Protein AF-A0A2G9RAR4-F1 (afdb_monomer)

pLDDT: mean 74.94, std 13.26, range [47.88, 94.94]

Solvent-accessible surface area (backbone atoms only — not comparable to full-atom values): 7500 Å² total; per-residue (Å²): 108,68,70,62,50,54,54,44,25,72,74,69,74,52,78,75,64,72,66,58,57,50,39,65,72,47,51,48,59,49,52,54,49,50,52,51,51,49,58,62,69,67,63,64,68,69,53,68,78,92,45,73,54,57,70,68,59,59,52,51,53,49,50,59,59,46,54,64,63,46,49,58,60,48,50,53,49,52,52,60,70,57,38,60,76,53,75,68,57,51,51,49,60,73,71,49,75,81,80,77,85,76,80,58,93,84,63,84,79,60,74,65,54,58,55,50,54,52,53,56,70,29,89

Foldseek 3Di:
DVVVQVVVCVVPVDGPDCVVVCCVPPVVVVVVVVVVVVVVVPPDQPPPDPDRNDVVVVVVVVCVVCVVVVVVVVVLVVQLVQFDDDPVVSVCLVPDDQDDQPPPVDDDSPPNCVVVVVSVVRD

Structure (mmCIF, N/CA/C/O backbone):
data_AF-A0A2G9RAR4-F1
#
_entry.id   AF-A0A2G9RAR4-F1
#
loop_
_atom_site.group_PDB
_atom_site.id
_atom_site.type_symbol
_atom_site.label_atom_id
_atom_site.label_alt_id
_atom_site.label_comp_id
_atom_site.label_asym_id
_atom_site.label_entity_id
_atom_site.label_seq_id
_atom_site.pdbx_PDB_ins_code
_atom_site.Cartn_x
_atom_site.Cartn_y
_atom_site.Cartn_z
_atom_site.occupancy
_atom_site.B_iso_or_equiv
_atom_site.auth_seq_id
_atom_site.auth_comp_id
_atom_site.auth_asym_id
_atom_site.auth_atom_id
_atom_site.pdbx_PDB_model_num
ATOM 1 N N . VAL A 1 1 ? -1.238 4.371 13.849 1.00 75.19 1 VAL A N 1
ATOM 2 C CA . VAL A 1 1 ? -0.109 3.787 14.615 1.00 75.19 1 VAL A CA 1
ATOM 3 C C . VAL A 1 1 ? -0.419 3.627 16.102 1.00 75.19 1 VAL A C 1
ATOM 5 O O . VAL A 1 1 ? -0.142 2.559 16.612 1.00 75.19 1 VAL A O 1
ATOM 8 N N . ASN A 1 2 ? -1.031 4.609 16.787 1.00 80.75 2 ASN A N 1
ATOM 9 C CA . ASN A 1 2 ? -1.338 4.491 18.229 1.00 80.75 2 ASN A CA 1
ATOM 10 C C . ASN A 1 2 ? -2.216 3.268 18.567 1.00 80.75 2 ASN A C 1
ATOM 12 O O . ASN A 1 2 ? -1.766 2.426 19.321 1.00 80.75 2 ASN A O 1
ATOM 16 N N . ARG A 1 3 ? -3.361 3.069 17.890 1.00 79.56 3 ARG A N 1
ATOM 17 C CA . ARG A 1 3 ? -4.193 1.860 18.094 1.00 79.56 3 ARG A CA 1
ATOM 18 C C . ARG A 1 3 ? -3.441 0.543 17.878 1.00 79.56 3 ARG A C 1
ATOM 20 O O . ARG A 1 3 ? -3.653 -0.412 18.600 1.00 79.56 3 ARG A O 1
ATOM 27 N N . PHE A 1 4 ? -2.560 0.491 16.879 1.00 80.00 4 PHE A N 1
ATOM 28 C CA . PHE A 1 4 ? -1.750 -0.703 16.615 1.00 80.00 4 PHE A CA 1
ATOM 29 C C . PHE A 1 4 ? -0.726 -0.953 17.731 1.00 80.00 4 PHE A C 1
ATOM 31 O O . PHE A 1 4 ? -0.475 -2.091 18.095 1.00 80.00 4 PHE A O 1
ATOM 38 N N . TYR A 1 5 ? -0.164 0.119 18.287 1.00 78.38 5 TYR A N 1
ATOM 39 C CA . TYR A 1 5 ? 0.758 0.065 19.415 1.00 78.38 5 TYR A CA 1
ATOM 40 C C . TYR A 1 5 ? 0.066 -0.416 20.697 1.00 78.38 5 TYR A C 1
ATOM 42 O O . TYR A 1 5 ? 0.619 -1.264 21.389 1.00 78.38 5 TYR A O 1
ATOM 50 N N . ASP A 1 6 ? -1.151 0.068 20.957 1.00 80.06 6 ASP A N 1
ATOM 51 C CA . ASP A 1 6 ? -1.964 -0.362 22.100 1.00 80.06 6 ASP A CA 1
ATOM 52 C C . ASP A 1 6 ? -2.395 -1.837 21.951 1.00 80.06 6 ASP A C 1
ATOM 54 O O . ASP A 1 6 ? -2.246 -2.611 22.891 1.00 80.06 6 ASP A O 1
ATOM 58 N N . ASN A 1 7 ? -2.794 -2.271 20.746 1.00 81.25 7 ASN A N 1
ATOM 59 C CA . ASN A 1 7 ? -3.094 -3.685 20.472 1.00 81.25 7 ASN A CA 1
ATOM 60 C C . ASN A 1 7 ? -1.877 -4.604 20.708 1.00 81.25 7 ASN A C 1
ATOM 62 O O . ASN A 1 7 ? -2.032 -5.729 21.170 1.00 81.25 7 ASN A O 1
ATOM 66 N N . ILE A 1 8 ? -0.657 -4.161 20.375 1.00 82.94 8 ILE A N 1
ATOM 67 C CA . ILE A 1 8 ? 0.557 -4.966 20.604 1.00 82.94 8 ILE A CA 1
ATOM 68 C C . ILE A 1 8 ? 0.878 -5.076 22.094 1.00 82.94 8 ILE A C 1
ATOM 70 O O . ILE A 1 8 ? 1.282 -6.142 22.554 1.00 82.94 8 ILE A O 1
ATOM 74 N N . GLU A 1 9 ? 0.711 -3.993 22.848 1.00 84.12 9 GLU A N 1
ATOM 75 C CA . GLU A 1 9 ? 0.881 -4.009 24.301 1.00 84.12 9 GLU A CA 1
ATOM 76 C C . GLU A 1 9 ? -0.117 -4.953 24.975 1.00 84.12 9 GLU A C 1
ATOM 78 O O . GLU A 1 9 ? 0.275 -5.679 25.882 1.00 84.12 9 GLU A O 1
ATOM 83 N N . GLU A 1 10 ? -1.361 -5.009 24.495 1.00 80.31 10 GLU A N 1
ATOM 84 C CA . GLU A 1 10 ? -2.364 -5.968 24.971 1.00 80.31 10 GLU A CA 1
ATOM 85 C C . GLU A 1 10 ? -1.981 -7.422 24.648 1.00 80.31 10 GLU A C 1
ATOM 87 O O . GLU A 1 10 ? -2.119 -8.301 25.494 1.00 80.31 10 GLU A O 1
ATOM 92 N N . MET A 1 11 ? -1.434 -7.683 23.454 1.00 83.19 11 MET A N 1
ATOM 93 C CA . MET A 1 11 ? -1.016 -9.033 23.047 1.00 83.19 11 MET A CA 1
ATOM 94 C C . MET A 1 11 ? 0.240 -9.536 23.773 1.00 83.19 11 MET A C 1
ATOM 96 O O . MET A 1 11 ? 0.371 -10.733 24.018 1.00 83.19 11 MET A O 1
ATOM 100 N N . VAL A 1 12 ? 1.198 -8.651 24.051 1.00 81.62 12 VAL A N 1
ATOM 101 C CA . VAL A 1 12 ? 2.560 -9.021 24.480 1.00 81.62 12 VAL A CA 1
ATOM 102 C C . VAL A 1 12 ? 2.839 -8.635 25.943 1.00 81.62 12 VAL A C 1
ATOM 104 O O . VAL A 1 12 ? 3.769 -9.155 26.558 1.00 81.62 12 VAL A O 1
ATOM 107 N N . GLY A 1 13 ? 2.032 -7.752 26.534 1.00 75.44 13 GLY A N 1
ATOM 108 C CA . GLY A 1 13 ? 2.129 -7.324 27.934 1.00 75.44 13 GLY A CA 1
ATOM 109 C C . GLY A 1 13 ? 3.176 -6.238 28.213 1.00 75.44 13 GLY A C 1
ATOM 110 O O . GLY A 1 13 ? 3.297 -5.789 29.351 1.00 75.44 13 GLY A O 1
ATOM 111 N N . TYR A 1 14 ? 3.934 -5.789 27.206 1.00 76.50 14 TYR A N 1
ATOM 112 C CA . TYR A 1 14 ? 4.877 -4.672 27.328 1.00 76.50 14 TYR A CA 1
ATOM 113 C C . TYR A 1 14 ? 4.847 -3.752 26.102 1.00 76.50 14 TYR A C 1
ATOM 115 O O . TYR A 1 14 ? 4.594 -4.184 24.976 1.00 76.50 14 TYR A O 1
ATOM 123 N N . ARG A 1 15 ? 5.148 -2.462 26.311 1.00 74.56 15 ARG A N 1
ATOM 124 C CA . ARG A 1 15 ? 5.205 -1.458 25.238 1.00 74.56 15 ARG A CA 1
ATOM 125 C C . ARG A 1 15 ? 6.487 -1.623 24.404 1.00 74.56 15 ARG A C 1
ATOM 127 O O . ARG A 1 15 ? 7.578 -1.471 24.959 1.00 74.56 15 ARG A O 1
ATOM 134 N N . PRO A 1 16 ? 6.404 -1.907 23.089 1.00 75.00 16 PRO A N 1
ATOM 135 C CA . PRO A 1 16 ? 7.589 -2.014 22.239 1.00 75.00 16 PRO A CA 1
ATOM 136 C C . PRO A 1 16 ? 8.313 -0.662 22.118 1.00 75.00 16 PRO A C 1
ATOM 138 O O . PRO A 1 16 ? 7.689 0.392 22.150 1.00 75.00 16 PRO A O 1
ATOM 141 N N . CYS A 1 17 ? 9.640 -0.660 21.956 1.00 78.12 17 CYS A N 1
ATOM 142 C CA . CYS A 1 17 ? 10.427 0.579 21.895 1.00 78.12 17 CYS A CA 1
ATOM 143 C C . CYS A 1 17 ? 9.934 1.559 20.808 1.00 78.12 17 CYS A C 1
ATOM 145 O O . CYS A 1 17 ? 9.582 1.150 19.699 1.00 78.12 17 CYS A O 1
ATOM 147 N N . LEU A 1 18 ? 10.019 2.870 21.078 1.00 78.38 18 LEU A N 1
ATOM 148 C CA . LEU A 1 18 ? 9.550 3.949 20.189 1.00 78.38 18 LEU A CA 1
ATOM 149 C C . LEU A 1 18 ? 10.167 3.912 18.772 1.00 78.38 18 LEU A C 1
ATOM 151 O O . LEU A 1 18 ? 9.566 4.403 17.817 1.00 78.38 18 LEU A O 1
ATOM 155 N N . TRP A 1 19 ? 11.342 3.294 18.621 1.00 79.56 19 TRP A N 1
ATOM 156 C CA . TRP A 1 19 ? 12.004 3.079 17.331 1.00 79.56 19 TRP A CA 1
ATOM 157 C C . TRP A 1 19 ? 11.140 2.276 16.343 1.00 79.56 19 TRP A C 1
ATOM 159 O O . TRP A 1 19 ? 11.066 2.620 15.163 1.00 79.56 19 TRP A O 1
ATOM 169 N N . TRP A 1 20 ? 10.390 1.281 16.827 1.00 82.12 20 TRP A N 1
ATOM 170 C CA . TRP A 1 20 ? 9.470 0.492 15.998 1.00 82.12 20 TRP A CA 1
ATOM 171 C C . TRP A 1 20 ? 8.330 1.338 15.427 1.00 82.12 20 TRP A C 1
ATOM 173 O O . TRP A 1 20 ? 7.951 1.182 14.267 1.00 82.12 20 TRP A O 1
ATOM 183 N N . LYS A 1 21 ? 7.845 2.314 16.203 1.00 80.56 21 LYS A N 1
ATOM 184 C CA . LYS A 1 21 ? 6.816 3.263 15.762 1.00 80.56 21 LYS A CA 1
ATOM 185 C C . LYS A 1 21 ? 7.291 4.094 14.568 1.00 80.56 21 LYS A C 1
ATOM 187 O O . LYS A 1 21 ? 6.537 4.291 13.615 1.00 80.56 21 LYS A O 1
ATOM 192 N N . LEU A 1 22 ? 8.540 4.563 14.614 1.00 85.88 22 LEU A N 1
ATOM 193 C CA . LEU A 1 22 ? 9.149 5.333 13.529 1.00 85.88 22 LEU A CA 1
ATOM 194 C C . LEU A 1 22 ? 9.407 4.454 12.296 1.00 85.88 22 LEU A C 1
ATOM 196 O O . LEU A 1 22 ? 9.151 4.881 11.169 1.00 85.88 22 LEU A O 1
ATOM 200 N N . CYS A 1 23 ? 9.836 3.207 12.508 1.00 86.25 23 CYS A N 1
ATOM 201 C CA . CYS A 1 23 ? 10.032 2.225 11.443 1.00 86.25 23 CYS A CA 1
ATOM 202 C C . CYS A 1 23 ? 8.747 1.978 10.633 1.00 86.25 23 CYS A C 1
ATOM 204 O O . CYS A 1 23 ? 8.759 2.059 9.401 1.00 86.25 23 CYS A O 1
ATOM 206 N N . TRP A 1 24 ? 7.615 1.760 11.309 1.00 85.88 24 TRP A N 1
ATOM 207 C CA . TRP A 1 24 ? 6.333 1.507 10.642 1.00 85.88 24 TRP A CA 1
ATOM 208 C C . TRP A 1 24 ? 5.723 2.747 9.998 1.00 85.88 24 TRP A C 1
ATOM 210 O O . TRP A 1 24 ? 5.087 2.643 8.954 1.00 85.88 24 TRP A O 1
ATOM 220 N N . SER A 1 25 ? 5.905 3.924 10.599 1.00 87.31 25 SER A N 1
ATOM 221 C CA . SER A 1 25 ? 5.276 5.145 10.089 1.00 87.31 25 SER A CA 1
ATOM 222 C C . SER A 1 25 ? 6.059 5.824 8.967 1.00 87.31 25 SER A C 1
ATOM 224 O O . SER A 1 25 ? 5.451 6.564 8.198 1.00 87.31 25 SER A O 1
ATOM 226 N N . PHE A 1 26 ? 7.381 5.640 8.900 1.00 88.06 26 PHE A N 1
ATOM 227 C CA . PHE A 1 26 ? 8.246 6.433 8.020 1.00 88.06 26 PHE A CA 1
ATOM 228 C C . PHE A 1 26 ? 9.182 5.573 7.170 1.00 88.06 26 PHE A C 1
ATOM 230 O O . PHE A 1 26 ? 9.139 5.652 5.947 1.00 88.06 26 PHE A O 1
ATOM 237 N N . PHE A 1 27 ? 9.984 4.698 7.782 1.00 90.62 27 PHE A N 1
ATOM 238 C CA . PHE A 1 27 ? 10.970 3.915 7.026 1.00 90.62 27 PHE A CA 1
ATOM 239 C C . PHE A 1 27 ? 10.322 2.913 6.073 1.00 90.62 27 PHE A C 1
ATOM 241 O O . PHE A 1 27 ? 10.693 2.853 4.906 1.00 90.62 27 PHE A O 1
ATOM 248 N N . THR A 1 28 ? 9.325 2.168 6.550 1.00 92.06 28 THR A N 1
ATOM 249 C CA . THR A 1 28 ? 8.612 1.174 5.737 1.00 92.06 28 THR A CA 1
ATOM 250 C C . THR A 1 28 ? 7.999 1.793 4.475 1.00 92.06 28 THR A C 1
ATOM 252 O O . THR A 1 28 ? 8.341 1.335 3.385 1.00 92.06 28 THR A O 1
ATOM 255 N N . PRO A 1 29 ? 7.158 2.848 4.552 1.00 92.75 29 PRO A N 1
ATOM 256 C CA . PRO A 1 29 ? 6.578 3.429 3.344 1.00 92.75 29 PRO A CA 1
ATOM 257 C C . PRO A 1 29 ? 7.633 4.041 2.414 1.00 92.75 29 PRO A C 1
ATOM 259 O O . PRO A 1 29 ? 7.489 3.933 1.201 1.00 92.75 29 PRO A O 1
ATOM 262 N N . ILE A 1 30 ? 8.712 4.624 2.949 1.00 94.94 30 ILE A N 1
ATOM 263 C CA . ILE A 1 30 ? 9.781 5.217 2.130 1.00 94.94 30 ILE A CA 1
ATOM 264 C C . ILE A 1 30 ? 10.572 4.153 1.380 1.00 94.94 30 ILE A C 1
ATOM 266 O O . ILE A 1 30 ? 10.795 4.301 0.182 1.00 94.94 30 ILE A O 1
ATOM 270 N N . ILE A 1 31 ? 10.989 3.082 2.056 1.00 94.12 31 ILE A N 1
ATOM 271 C CA . ILE A 1 31 ? 11.760 2.004 1.429 1.00 94.12 31 ILE A CA 1
ATOM 272 C C . ILE A 1 31 ? 10.905 1.311 0.368 1.00 94.12 31 ILE A C 1
ATOM 274 O O . ILE A 1 31 ? 11.369 1.109 -0.751 1.00 94.12 31 ILE A O 1
ATOM 278 N N . VAL A 1 32 ? 9.642 1.006 0.685 1.00 92.75 32 VAL A N 1
ATOM 279 C CA . VAL A 1 32 ? 8.714 0.377 -0.265 1.00 92.75 32 VAL A CA 1
ATOM 280 C C . VAL A 1 32 ? 8.482 1.278 -1.481 1.00 92.75 32 VAL A C 1
ATOM 282 O O . VAL A 1 32 ? 8.591 0.805 -2.610 1.00 92.75 32 VAL A O 1
ATOM 285 N N . ALA A 1 33 ? 8.235 2.577 -1.281 1.00 91.69 33 ALA A N 1
ATOM 286 C CA . ALA A 1 33 ? 8.078 3.526 -2.383 1.00 91.69 33 ALA A CA 1
ATOM 287 C C . ALA A 1 33 ? 9.365 3.670 -3.209 1.00 91.69 33 ALA A C 1
ATOM 289 O O . ALA A 1 33 ? 9.309 3.687 -4.435 1.00 91.69 33 ALA A O 1
ATOM 290 N N . GLY A 1 34 ? 10.526 3.725 -2.554 1.00 93.19 34 GLY A N 1
ATOM 291 C CA . GLY A 1 34 ? 11.828 3.830 -3.206 1.00 93.19 34 GLY A CA 1
ATOM 292 C C . GLY A 1 34 ? 12.139 2.622 -4.086 1.00 93.19 34 GLY A C 1
ATOM 293 O O . GLY A 1 34 ? 12.480 2.795 -5.252 1.00 93.19 34 GLY A O 1
ATOM 294 N N . VAL A 1 35 ? 11.957 1.403 -3.568 1.00 91.38 35 VAL A N 1
ATOM 295 C CA . VAL A 1 35 ? 12.151 0.163 -4.338 1.00 91.38 35 VAL A CA 1
ATOM 296 C C . VAL A 1 35 ? 11.150 0.072 -5.488 1.00 91.38 35 VAL A C 1
ATOM 298 O O . VAL A 1 35 ? 11.533 -0.295 -6.595 1.00 91.38 35 VAL A O 1
ATOM 301 N N . PHE A 1 36 ? 9.890 0.452 -5.263 1.00 88.88 36 PHE A N 1
ATOM 302 C CA . PHE A 1 36 ? 8.872 0.459 -6.312 1.00 88.88 36 PHE A CA 1
ATOM 303 C C . PHE A 1 36 ? 9.216 1.435 -7.447 1.00 88.88 36 PHE A C 1
ATOM 305 O O . PHE A 1 36 ? 9.200 1.050 -8.614 1.00 88.88 36 PHE A O 1
ATOM 312 N N . ILE A 1 37 ? 9.590 2.677 -7.121 1.00 88.88 37 ILE A N 1
ATOM 313 C CA . ILE A 1 37 ? 9.996 3.685 -8.113 1.00 88.88 37 ILE A CA 1
ATOM 314 C C . ILE A 1 37 ? 11.265 3.237 -8.835 1.00 88.88 37 ILE A C 1
ATOM 316 O O . ILE A 1 37 ? 11.336 3.318 -10.056 1.00 88.88 37 ILE A O 1
ATOM 320 N N . PHE A 1 38 ? 12.253 2.722 -8.106 1.00 87.00 38 PHE A N 1
ATOM 321 C CA . PHE A 1 38 ? 13.480 2.204 -8.697 1.00 87.00 38 PHE A CA 1
ATOM 322 C C . PHE A 1 38 ? 13.204 1.052 -9.664 1.00 87.00 38 PHE A C 1
ATOM 324 O O . PHE A 1 38 ? 13.729 1.056 -10.772 1.00 87.00 38 PHE A O 1
ATOM 331 N N . SER A 1 39 ? 12.330 0.115 -9.292 1.00 83.44 39 SER A N 1
ATOM 332 C CA . SER A 1 39 ? 11.876 -0.967 -10.169 1.00 83.44 39 SER A CA 1
ATOM 333 C C . SER A 1 39 ? 11.122 -0.449 -11.395 1.00 83.44 39 SER A C 1
ATOM 335 O O . SER A 1 39 ? 11.228 -1.043 -12.464 1.00 83.44 39 SER A O 1
ATOM 337 N N . ALA A 1 40 ? 10.358 0.637 -11.262 1.00 80.62 40 ALA A N 1
ATOM 338 C CA . ALA A 1 40 ? 9.647 1.251 -12.379 1.00 80.62 40 ALA A CA 1
ATOM 339 C C . ALA A 1 40 ? 10.596 2.000 -13.333 1.00 80.62 40 ALA A C 1
ATOM 341 O O . ALA A 1 40 ? 10.399 1.956 -14.544 1.00 80.62 40 ALA A O 1
ATOM 342 N N . VAL A 1 41 ? 11.632 2.663 -12.804 1.00 78.56 41 VAL A N 1
ATOM 343 C CA . VAL A 1 41 ? 12.622 3.435 -13.578 1.00 78.56 41 VAL A CA 1
ATOM 344 C C . VAL A 1 41 ? 13.671 2.532 -14.228 1.00 78.56 41 VAL A C 1
ATOM 346 O O . VAL A 1 41 ? 14.010 2.740 -15.388 1.00 78.56 41 VAL A O 1
ATOM 349 N N . GLN A 1 42 ? 14.143 1.492 -13.534 1.00 68.75 42 GLN A N 1
ATOM 350 C CA . GLN A 1 42 ? 15.033 0.462 -14.090 1.00 68.75 42 GLN A CA 1
ATOM 351 C C . GLN A 1 42 ? 14.308 -0.533 -15.008 1.00 68.75 42 GLN A C 1
ATOM 353 O O . GLN A 1 42 ? 14.785 -1.642 -15.238 1.00 68.75 42 GLN A O 1
ATOM 358 N N . MET A 1 43 ? 13.171 -0.136 -15.578 1.00 62.75 43 MET A N 1
ATOM 359 C CA . MET A 1 43 ? 12.580 -0.808 -16.726 1.00 62.75 43 MET A CA 1
ATOM 360 C C . MET A 1 43 ? 13.449 -0.621 -17.973 1.00 62.75 43 MET A C 1
ATOM 362 O O . MET A 1 43 ? 13.085 0.055 -18.934 1.00 62.75 43 MET A O 1
ATOM 366 N N . THR A 1 44 ? 14.617 -1.239 -17.985 1.00 57.03 44 THR A N 1
ATOM 367 C CA . THR A 1 44 ? 15.300 -1.531 -19.232 1.00 57.03 44 THR A CA 1
ATOM 368 C C . THR A 1 44 ? 14.570 -2.687 -19.914 1.00 57.03 44 THR A C 1
ATOM 370 O O . THR A 1 44 ? 14.189 -3.658 -19.249 1.00 57.03 44 THR A O 1
ATOM 373 N N . PRO A 1 45 ? 14.335 -2.623 -21.236 1.00 54.28 45 PRO A N 1
ATOM 374 C CA . PRO A 1 45 ? 14.016 -3.835 -21.970 1.00 54.28 45 PRO A CA 1
ATOM 375 C C . PRO A 1 45 ? 15.182 -4.796 -21.733 1.00 54.28 45 PRO A C 1
ATOM 377 O O . PRO A 1 45 ? 16.337 -4.399 -21.887 1.00 54.28 45 PRO A O 1
ATOM 380 N N . LEU A 1 46 ? 14.899 -6.028 -21.302 1.00 51.50 46 LEU A N 1
ATOM 381 C CA . LEU A 1 46 ? 15.918 -7.071 -21.197 1.00 51.50 46 LEU A CA 1
ATOM 382 C C . LEU A 1 46 ? 16.517 -7.283 -22.596 1.00 51.50 46 LEU A C 1
ATOM 384 O O . LEU A 1 46 ? 15.985 -8.040 -23.404 1.00 51.50 46 LEU A O 1
ATOM 388 N N . THR A 1 47 ? 17.601 -6.586 -22.913 1.00 52.97 47 THR A N 1
ATOM 389 C CA . THR A 1 47 ? 18.365 -6.809 -24.134 1.00 52.97 47 THR A CA 1
ATOM 390 C C . THR A 1 47 ? 19.336 -7.943 -23.848 1.00 52.97 47 THR A C 1
ATOM 392 O O . THR A 1 47 ? 20.379 -7.751 -23.223 1.00 52.97 47 THR A O 1
ATOM 395 N N . MET A 1 48 ? 18.961 -9.156 -24.247 1.00 49.47 48 MET A N 1
ATOM 396 C CA . MET A 1 48 ? 19.885 -10.287 -24.312 1.00 49.47 48 MET A CA 1
ATOM 397 C C . MET A 1 48 ? 20.725 -10.119 -25.585 1.00 49.47 48 MET A C 1
ATOM 399 O O . MET A 1 48 ? 20.320 -10.560 -26.660 1.00 49.47 48 MET A O 1
ATOM 403 N N . GLY A 1 49 ? 21.864 -9.429 -25.481 1.00 65.25 49 GLY A N 1
ATOM 404 C CA . GLY A 1 49 ? 22.736 -9.150 -26.630 1.00 65.25 49 GLY A CA 1
ATOM 405 C C . GLY A 1 49 ? 22.051 -8.261 -27.675 1.00 65.25 49 GLY A C 1
ATOM 406 O O . GLY A 1 49 ? 21.565 -7.187 -27.334 1.00 65.25 49 GLY A O 1
ATOM 407 N N . ASP A 1 50 ? 21.977 -8.725 -28.926 1.00 59.72 50 ASP A N 1
ATOM 408 C CA . ASP A 1 50 ? 21.387 -7.994 -30.063 1.00 59.72 50 ASP A CA 1
ATOM 409 C C . ASP A 1 50 ? 19.849 -8.099 -30.161 1.00 59.72 50 ASP A C 1
ATOM 411 O O . ASP A 1 50 ? 19.239 -7.542 -31.075 1.00 59.72 50 ASP A O 1
ATOM 415 N N . TYR A 1 51 ? 19.189 -8.817 -29.243 1.00 57.22 51 TYR A N 1
ATOM 416 C CA . TYR A 1 51 ? 17.738 -9.006 -29.283 1.00 57.22 51 TYR A CA 1
ATOM 417 C C . TYR A 1 51 ? 17.015 -8.021 -28.361 1.00 57.22 51 TYR A C 1
ATOM 419 O O . TYR A 1 51 ? 17.063 -8.126 -27.132 1.00 57.22 51 TYR A O 1
ATOM 427 N N . VAL A 1 52 ? 16.304 -7.069 -28.967 1.00 65.38 52 VAL A N 1
ATOM 428 C CA . VAL A 1 52 ? 15.422 -6.141 -28.253 1.00 65.38 52 VAL A CA 1
ATOM 429 C C . VAL A 1 52 ? 14.134 -6.874 -27.889 1.00 65.38 52 VAL A C 1
ATOM 431 O O . VAL A 1 52 ? 13.368 -7.277 -28.767 1.00 65.38 52 VAL A O 1
ATOM 434 N N . PHE A 1 53 ? 13.882 -7.046 -26.589 1.00 61.75 53 PHE A N 1
ATOM 435 C CA . PHE A 1 53 ? 12.622 -7.615 -26.117 1.00 61.75 53 PHE A CA 1
ATOM 436 C C . PHE A 1 53 ? 11.445 -6.769 -26.628 1.00 61.75 53 PHE A C 1
ATOM 438 O O . PHE A 1 53 ? 11.468 -5.541 -26.505 1.00 61.75 53 PHE A O 1
ATOM 445 N N . PRO A 1 54 ? 10.411 -7.387 -27.220 1.00 70.62 54 PRO A N 1
ATOM 446 C CA . PRO A 1 54 ? 9.346 -6.629 -27.845 1.00 70.62 54 PRO A CA 1
ATOM 447 C C . PRO A 1 54 ? 8.485 -5.927 -26.787 1.00 70.62 54 PRO A C 1
ATOM 449 O O . PRO A 1 54 ? 8.125 -6.510 -25.762 1.00 70.62 54 PRO A O 1
ATOM 452 N N . ALA A 1 55 ? 8.102 -4.679 -27.065 1.00 71.12 55 ALA A N 1
ATOM 453 C CA . ALA A 1 55 ? 7.378 -3.817 -26.127 1.00 71.12 55 ALA A CA 1
ATOM 454 C C . ALA A 1 55 ? 6.043 -4.412 -25.624 1.00 71.12 55 ALA A C 1
ATOM 456 O O . ALA A 1 55 ? 5.60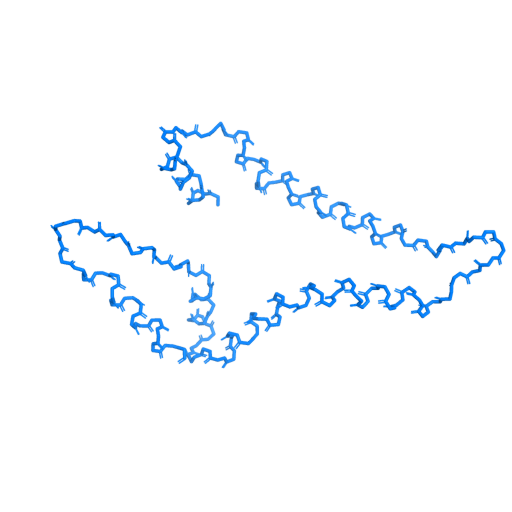3 -4.097 -24.518 1.00 71.12 55 ALA A O 1
ATOM 457 N N . TRP A 1 56 ? 5.417 -5.314 -26.393 1.00 75.56 56 TRP A N 1
ATOM 458 C CA . TRP A 1 56 ? 4.203 -6.017 -25.964 1.00 75.56 56 TRP A CA 1
ATOM 459 C C . TRP A 1 56 ? 4.451 -6.934 -24.758 1.00 75.56 56 TRP A C 1
ATOM 461 O O . TRP A 1 56 ? 3.592 -7.030 -23.886 1.00 75.56 56 TRP A O 1
ATOM 471 N N . GLY A 1 57 ? 5.631 -7.560 -24.659 1.00 76.69 57 GLY A N 1
ATOM 472 C CA . GLY A 1 57 ? 5.987 -8.430 -23.536 1.00 76.69 57 GLY A CA 1
ATOM 473 C C . GLY A 1 57 ? 6.141 -7.644 -22.235 1.00 76.69 57 GLY A C 1
ATOM 474 O O . GLY A 1 57 ? 5.640 -8.062 -21.191 1.00 76.69 57 GLY A O 1
ATOM 475 N N . GLN A 1 58 ? 6.740 -6.452 -22.321 1.00 74.38 58 GLN A N 1
ATOM 476 C CA . GLN A 1 58 ? 6.811 -5.503 -21.207 1.00 74.38 58 GLN A CA 1
ATOM 477 C C . GLN A 1 58 ? 5.395 -5.121 -20.743 1.00 74.38 58 GLN A C 1
ATOM 479 O O . GLN A 1 58 ? 5.088 -5.208 -19.556 1.00 74.38 58 GLN A O 1
ATOM 484 N N . GLY A 1 59 ? 4.506 -4.774 -21.681 1.00 80.12 59 GLY A N 1
ATOM 485 C CA . GLY A 1 59 ? 3.115 -4.421 -21.381 1.00 80.12 59 GLY A CA 1
ATOM 486 C C . GLY A 1 59 ? 2.336 -5.540 -20.681 1.00 80.12 59 GLY A C 1
ATOM 487 O O . GLY A 1 59 ? 1.642 -5.282 -19.698 1.00 80.12 59 GLY A O 1
ATOM 488 N N . VAL A 1 60 ? 2.497 -6.791 -21.123 1.00 83.44 60 VAL A N 1
ATOM 489 C CA . VAL A 1 60 ? 1.861 -7.959 -20.486 1.00 83.44 60 VAL A CA 1
ATOM 490 C C . VAL A 1 60 ? 2.394 -8.188 -19.068 1.00 83.44 60 VAL A C 1
ATOM 492 O O . VAL A 1 60 ? 1.607 -8.467 -18.164 1.00 83.44 60 VAL A O 1
ATOM 495 N N . GLY A 1 61 ? 3.700 -8.018 -18.839 1.00 81.69 61 GLY A N 1
ATOM 496 C CA . GLY A 1 61 ? 4.298 -8.118 -17.503 1.00 81.69 61 GLY A CA 1
ATOM 497 C C . GLY A 1 61 ? 3.723 -7.093 -16.521 1.00 81.69 61 GLY A C 1
ATOM 498 O O . GLY A 1 61 ? 3.366 -7.441 -15.395 1.00 81.69 61 GLY A O 1
ATOM 499 N N . TRP A 1 62 ? 3.537 -5.848 -16.968 1.00 80.88 62 TRP A N 1
ATOM 500 C CA . TRP A 1 62 ? 2.879 -4.814 -16.163 1.00 80.88 62 TRP A CA 1
ATOM 501 C C . TRP A 1 62 ? 1.411 -5.096 -15.923 1.00 80.88 62 TRP A C 1
ATOM 503 O O . TRP A 1 62 ? 0.935 -4.898 -14.812 1.00 80.88 62 TRP A O 1
ATOM 513 N N . PHE A 1 63 ? 0.694 -5.592 -16.927 1.00 86.62 63 PHE A N 1
ATOM 514 C CA . PHE A 1 63 ? -0.705 -5.956 -16.753 1.00 86.62 63 PHE A CA 1
ATOM 515 C C . PHE A 1 63 ? -0.871 -7.082 -15.723 1.00 86.62 63 PHE A C 1
ATOM 517 O O . PHE A 1 63 ? -1.717 -6.985 -14.836 1.00 86.62 63 PHE A O 1
ATOM 524 N N . MET A 1 64 ? -0.009 -8.102 -15.769 1.00 86.62 64 MET A N 1
ATOM 525 C CA . MET A 1 64 ? 0.044 -9.167 -14.763 1.00 86.62 64 MET A CA 1
ATOM 526 C C . MET A 1 64 ? 0.352 -8.612 -13.367 1.00 86.62 64 MET A C 1
ATOM 528 O O . MET A 1 64 ? -0.370 -8.923 -12.421 1.00 86.62 64 MET A O 1
ATOM 532 N N . ALA A 1 65 ? 1.359 -7.744 -13.230 1.00 86.12 65 ALA A N 1
ATOM 533 C CA . ALA A 1 65 ? 1.710 -7.136 -11.946 1.00 86.12 65 ALA A CA 1
ATOM 534 C C . ALA A 1 65 ? 0.570 -6.264 -11.382 1.00 86.12 65 ALA A C 1
ATOM 536 O O . ALA A 1 65 ? 0.155 -6.432 -10.231 1.00 86.12 65 ALA A O 1
ATOM 537 N N . LEU A 1 66 ? 0.006 -5.383 -12.213 1.00 87.19 66 LEU A N 1
ATOM 538 C CA . LEU A 1 66 ? -1.081 -4.478 -11.842 1.00 87.19 66 LEU A CA 1
ATOM 539 C C . LEU A 1 66 ? -2.395 -5.214 -11.572 1.00 87.19 66 LEU A C 1
ATOM 541 O O . LEU A 1 66 ? -3.190 -4.721 -10.776 1.00 87.19 66 LEU A O 1
ATOM 545 N N . SER A 1 67 ? -2.625 -6.391 -12.163 1.00 92.12 67 SER A N 1
ATOM 546 C CA . SER A 1 67 ? -3.856 -7.163 -11.940 1.00 92.12 67 SER A CA 1
ATOM 547 C C . SER A 1 67 ? -4.108 -7.436 -10.454 1.00 92.12 67 SER A C 1
ATOM 549 O O . SER A 1 67 ? -5.220 -7.235 -9.970 1.00 92.12 67 SER A O 1
ATOM 551 N N . SER A 1 68 ? -3.060 -7.790 -9.701 1.00 90.06 68 SER A N 1
ATOM 552 C CA . SER A 1 68 ? -3.158 -8.011 -8.255 1.00 90.06 68 SER A CA 1
ATOM 553 C C . SER A 1 68 ? -3.357 -6.704 -7.482 1.00 90.06 68 SER A C 1
ATOM 555 O O . SER A 1 68 ? -4.156 -6.651 -6.547 1.00 90.06 68 SER A O 1
ATOM 557 N N . MET A 1 69 ? -2.698 -5.622 -7.911 1.00 88.56 69 MET A N 1
ATOM 558 C CA . MET A 1 69 ? -2.826 -4.302 -7.291 1.00 88.56 69 MET A CA 1
ATOM 559 C C . MET A 1 69 ? -4.219 -3.695 -7.480 1.00 88.56 69 MET A C 1
ATOM 561 O O . MET A 1 69 ? -4.688 -2.995 -6.588 1.00 88.56 69 MET A O 1
ATOM 565 N N . VAL A 1 70 ? -4.894 -3.977 -8.601 1.00 90.62 70 VAL A N 1
ATOM 566 C CA . VAL A 1 70 ? -6.240 -3.472 -8.924 1.00 90.62 70 VAL A CA 1
ATOM 567 C C . VAL A 1 70 ? -7.342 -4.158 -8.106 1.00 90.62 70 VAL A C 1
ATOM 569 O O . VAL A 1 70 ? -8.403 -3.567 -7.909 1.00 90.62 70 VAL A O 1
ATOM 572 N N . LEU A 1 71 ? -7.107 -5.347 -7.540 1.00 89.44 71 LEU A N 1
ATOM 573 C CA . LEU A 1 71 ? -8.098 -6.022 -6.687 1.00 89.44 71 LEU A CA 1
ATOM 574 C C . LEU A 1 71 ? -8.452 -5.206 -5.437 1.00 89.44 71 LEU A C 1
ATOM 576 O O . LE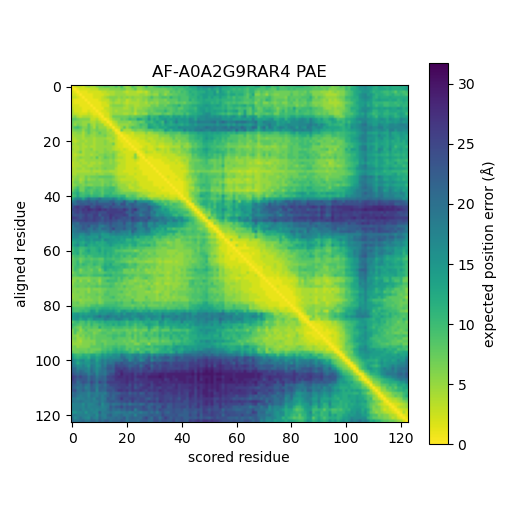U A 1 71 ? -9.614 -5.164 -5.040 1.00 89.44 71 LEU A O 1
ATOM 580 N N . ILE A 1 72 ? -7.474 -4.518 -4.844 1.00 89.12 72 ILE A N 1
ATOM 581 C CA . ILE A 1 72 ? -7.670 -3.689 -3.647 1.00 89.12 72 ILE A CA 1
ATOM 582 C C . ILE A 1 72 ? -8.623 -2.506 -3.929 1.00 89.12 72 ILE A C 1
ATOM 584 O O . ILE A 1 72 ? -9.656 -2.407 -3.260 1.00 89.12 72 ILE A O 1
ATOM 588 N N . PRO A 1 73 ? -8.360 -1.617 -4.912 1.00 86.88 73 PRO A N 1
ATOM 589 C CA . PRO A 1 73 ? -9.294 -0.555 -5.266 1.00 86.88 73 PRO A CA 1
ATOM 590 C C . PRO A 1 73 ? -10.589 -1.099 -5.882 1.00 86.88 73 PRO A C 1
ATOM 592 O O . PRO A 1 73 ? -11.645 -0.516 -5.658 1.00 86.88 73 PRO A O 1
ATOM 595 N N . GLY A 1 74 ? -10.551 -2.227 -6.597 1.00 89.44 74 GLY A N 1
ATOM 596 C CA . GLY A 1 74 ? -11.751 -2.890 -7.111 1.00 89.44 74 GLY A CA 1
ATOM 597 C C . GLY A 1 74 ? -12.709 -3.293 -5.989 1.00 89.44 74 GLY A C 1
ATOM 598 O O . GLY A 1 74 ? -13.897 -2.977 -6.046 1.00 89.44 74 GLY A O 1
ATOM 599 N N . TYR A 1 75 ? -12.188 -3.898 -4.921 1.00 87.12 75 TYR A N 1
ATOM 600 C CA . TYR A 1 75 ? -12.971 -4.238 -3.735 1.00 87.12 75 TYR A CA 1
ATOM 601 C C . TYR A 1 75 ? -13.488 -2.992 -3.001 1.00 87.12 75 TYR A C 1
ATOM 603 O O . TYR A 1 75 ? -14.642 -2.957 -2.576 1.00 87.12 75 TYR A O 1
ATOM 611 N N . MET A 1 76 ? -12.674 -1.934 -2.909 1.00 84.75 76 MET A N 1
ATOM 612 C CA . MET A 1 76 ? -13.105 -0.643 -2.357 1.00 84.75 76 MET A CA 1
ATOM 613 C C . MET A 1 76 ? -14.293 -0.058 -3.132 1.00 84.75 76 MET A C 1
ATOM 615 O O . MET A 1 76 ? -15.260 0.390 -2.521 1.00 84.75 76 MET A O 1
ATOM 619 N N . ILE A 1 77 ? -14.254 -0.088 -4.469 1.00 87.12 77 ILE A N 1
ATOM 620 C CA . ILE A 1 77 ? -15.350 0.388 -5.326 1.00 87.12 77 ILE A CA 1
ATOM 621 C C . ILE A 1 77 ? -16.585 -0.500 -5.163 1.00 87.12 77 ILE A C 1
ATOM 623 O O . ILE A 1 77 ? -17.688 0.021 -5.016 1.00 87.12 77 ILE A O 1
ATOM 627 N N . TYR A 1 78 ? -16.412 -1.824 -5.142 1.00 86.94 78 TYR A N 1
ATOM 628 C CA . TYR A 1 78 ? -17.504 -2.770 -4.916 1.00 86.94 78 TYR A CA 1
ATOM 629 C C . TYR A 1 78 ? -18.245 -2.476 -3.605 1.00 86.94 78 TYR A C 1
ATOM 631 O O . TYR A 1 78 ? -19.469 -2.322 -3.599 1.00 86.94 78 TYR A O 1
ATOM 639 N N . MET A 1 79 ? -17.503 -2.305 -2.508 1.00 81.75 79 MET A N 1
ATOM 640 C CA . MET A 1 79 ? -18.066 -1.895 -1.222 1.00 81.75 79 MET A CA 1
ATOM 641 C C . MET A 1 79 ? -18.746 -0.526 -1.333 1.00 81.75 79 MET A C 1
ATOM 643 O O . MET A 1 79 ? -19.873 -0.356 -0.883 1.00 81.75 79 MET A O 1
ATOM 647 N N . PHE A 1 80 ? -18.120 0.447 -1.994 1.00 81.81 80 PHE A N 1
ATOM 648 C CA . PHE A 1 80 ? -18.675 1.793 -2.134 1.00 81.81 80 PHE A CA 1
ATOM 649 C C . PHE A 1 80 ? -20.008 1.852 -2.897 1.00 81.81 80 PHE A C 1
ATOM 651 O O . PHE A 1 80 ? -20.862 2.681 -2.573 1.00 81.81 80 PHE A O 1
ATOM 658 N N . VAL A 1 81 ? -20.184 1.000 -3.910 1.00 82.19 81 VAL A N 1
ATOM 659 C CA . VAL A 1 81 ? -21.423 0.896 -4.698 1.00 82.19 81 VAL A CA 1
ATOM 660 C C . VAL A 1 81 ? -22.499 0.119 -3.939 1.00 82.19 81 VAL A C 1
ATOM 662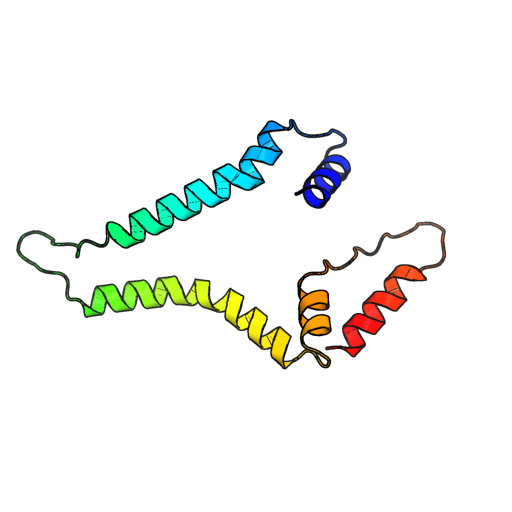 O O . VAL A 1 81 ? -23.670 0.486 -4.014 1.00 82.19 81 VAL A O 1
ATOM 665 N N . THR A 1 82 ? -22.105 -0.913 -3.189 1.00 78.31 82 THR A N 1
ATOM 666 C CA . THR A 1 82 ? -23.030 -1.754 -2.412 1.00 78.31 82 THR A CA 1
ATOM 667 C C . THR A 1 82 ? -23.570 -1.010 -1.187 1.00 78.31 82 THR A C 1
ATOM 669 O O . THR A 1 82 ? -24.762 -1.080 -0.904 1.00 78.31 82 THR A O 1
ATOM 672 N N . LEU A 1 83 ? -22.732 -0.214 -0.508 1.00 80.38 83 LEU A N 1
ATOM 673 C CA . LEU A 1 83 ? -23.145 0.526 0.684 1.00 80.38 83 LEU A CA 1
ATOM 674 C C . LEU A 1 83 ? -24.198 1.595 0.353 1.00 80.38 83 LEU A C 1
ATOM 676 O O . LEU A 1 83 ? -23.983 2.473 -0.485 1.00 80.38 83 LEU A O 1
ATOM 680 N N . LYS A 1 84 ? -25.317 1.619 1.070 1.00 69.56 84 LYS A N 1
ATOM 681 C CA . LYS A 1 84 ? -26.335 2.679 0.962 1.00 69.56 84 LYS A CA 1
ATOM 682 C C . LYS A 1 84 ? -25.947 3.880 1.836 1.00 69.56 84 LYS A C 1
ATOM 684 O O . LYS A 1 84 ? -25.374 3.712 2.904 1.00 69.56 84 LYS A O 1
ATOM 689 N N . GLY A 1 85 ? -26.237 5.107 1.393 1.00 73.88 85 GLY A N 1
ATOM 690 C CA . GLY A 1 85 ? -26.027 6.329 2.191 1.00 73.88 85 GLY A CA 1
ATOM 691 C C . GLY A 1 85 ? -25.150 7.404 1.538 1.00 73.88 85 GLY A C 1
ATOM 692 O O . GLY A 1 85 ? -24.783 7.314 0.367 1.00 73.88 85 GLY A O 1
ATOM 693 N N . SER A 1 86 ? -24.841 8.458 2.301 1.00 81.44 86 SER A N 1
ATOM 694 C CA . SER A 1 86 ? -24.041 9.598 1.828 1.00 81.44 86 SER A CA 1
ATOM 695 C C . SER A 1 86 ? -22.555 9.246 1.662 1.00 81.44 86 SER A C 1
ATOM 697 O O . SER A 1 86 ? -22.030 8.371 2.352 1.00 81.44 86 SER A O 1
ATOM 699 N N . LEU A 1 87 ? -21.836 9.973 0.794 1.00 78.00 87 LEU A N 1
ATOM 700 C CA . LEU A 1 87 ? -20.405 9.737 0.523 1.00 78.00 87 LEU A CA 1
ATOM 701 C C . LEU A 1 87 ? -19.553 9.754 1.807 1.00 78.00 87 LEU A C 1
ATOM 703 O O . LEU A 1 87 ? -18.649 8.936 1.969 1.00 78.00 87 LEU A O 1
ATOM 707 N N . LYS A 1 88 ? -19.878 10.655 2.746 1.00 77.94 88 LYS A N 1
ATOM 708 C CA . LYS A 1 88 ? -19.180 10.783 4.032 1.00 77.94 88 LYS A CA 1
ATOM 709 C C . LYS A 1 88 ? -19.432 9.577 4.941 1.00 77.94 88 LYS A C 1
ATOM 711 O O . LYS A 1 88 ? -18.489 9.082 5.549 1.00 77.94 88 LYS A O 1
ATOM 716 N N . GLN A 1 89 ? -20.669 9.077 4.994 1.00 76.81 89 GLN A N 1
ATOM 717 C CA . GLN A 1 89 ? -21.009 7.874 5.764 1.00 76.81 89 GLN A CA 1
ATOM 718 C C . GLN A 1 89 ? -20.347 6.628 5.175 1.00 76.81 89 GLN A C 1
ATOM 720 O O . GLN A 1 89 ? -19.756 5.855 5.920 1.00 76.81 89 GLN A O 1
ATOM 725 N N . ARG A 1 90 ? -20.363 6.472 3.845 1.00 80.94 90 ARG A N 1
ATOM 726 C CA . ARG A 1 90 ? -19.682 5.362 3.159 1.00 80.94 90 ARG A CA 1
ATOM 727 C C . ARG A 1 90 ? -18.195 5.325 3.497 1.00 80.94 90 ARG A C 1
ATOM 729 O O . ARG A 1 90 ? -17.679 4.285 3.891 1.00 80.94 90 ARG A O 1
ATOM 736 N N . LEU A 1 91 ? -17.514 6.469 3.401 1.00 82.25 91 LEU A N 1
ATOM 737 C CA . LEU A 1 91 ? -16.091 6.562 3.726 1.00 82.25 91 LEU A CA 1
ATOM 738 C C . LEU A 1 91 ? -15.820 6.277 5.209 1.00 82.25 91 LEU A C 1
ATOM 740 O O . LEU A 1 91 ? -14.883 5.553 5.535 1.00 82.25 91 LEU A O 1
ATOM 744 N N . GLN A 1 92 ? -16.661 6.799 6.103 1.00 80.94 92 GLN A N 1
ATOM 745 C CA . GLN A 1 92 ? -16.532 6.565 7.539 1.00 80.94 92 GLN A CA 1
ATOM 746 C C . GLN A 1 92 ? -16.696 5.080 7.891 1.00 80.94 92 GLN A C 1
ATOM 748 O O . GLN A 1 92 ? -15.888 4.550 8.648 1.00 80.94 92 GLN A O 1
ATOM 753 N N . VAL A 1 93 ? -17.677 4.388 7.303 1.00 79.56 93 VAL A N 1
ATOM 754 C CA . VAL A 1 93 ? -17.887 2.948 7.523 1.00 79.56 93 VAL A CA 1
ATOM 755 C C . VAL A 1 93 ? -16.707 2.123 6.999 1.00 79.56 93 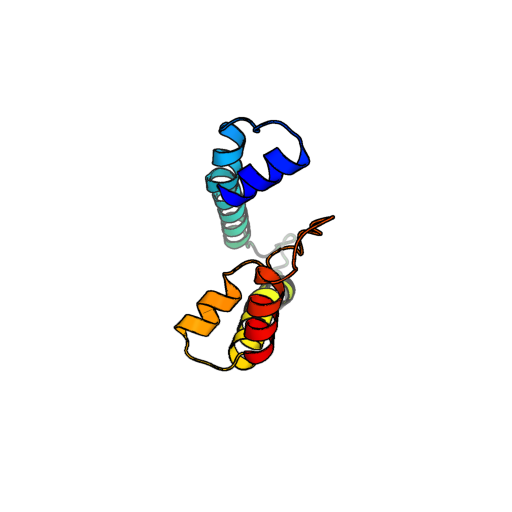VAL A C 1
ATOM 757 O O . VAL A 1 93 ? -16.311 1.170 7.665 1.00 79.56 93 VAL A O 1
ATOM 760 N N . MET A 1 94 ? -16.111 2.500 5.861 1.00 78.31 94 MET A N 1
ATOM 761 C CA . MET A 1 94 ? -14.947 1.801 5.293 1.00 78.31 94 MET A CA 1
ATOM 762 C C . MET A 1 94 ? -13.658 1.994 6.107 1.00 78.31 94 MET A C 1
ATOM 764 O O . MET A 1 94 ? -12.838 1.083 6.170 1.00 78.31 94 MET A O 1
ATOM 768 N N . ILE A 1 95 ? -13.462 3.162 6.726 1.00 82.50 95 ILE A N 1
ATOM 769 C CA . ILE A 1 95 ? -12.256 3.466 7.521 1.00 82.50 95 ILE A CA 1
ATOM 770 C C . ILE A 1 95 ? -12.388 2.957 8.963 1.00 82.50 95 ILE A C 1
ATOM 772 O O . ILE A 1 95 ? -11.383 2.731 9.642 1.00 82.50 95 ILE A O 1
ATOM 776 N N . GLN A 1 96 ? -13.614 2.775 9.455 1.00 80.62 96 GLN A N 1
ATOM 777 C CA . GLN A 1 96 ? -13.838 2.366 10.831 1.00 80.62 96 GLN A CA 1
ATOM 778 C C . GLN A 1 96 ? -13.589 0.860 11.004 1.00 80.62 96 GLN A C 1
ATOM 780 O O . GLN A 1 96 ? -14.334 0.053 10.435 1.00 80.62 96 GLN A O 1
ATOM 785 N N . PRO A 1 97 ? -12.605 0.456 11.833 1.00 75.94 97 PRO A N 1
ATOM 786 C CA . PRO A 1 97 ? -12.362 -0.953 12.104 1.00 75.94 97 PRO A CA 1
ATOM 787 C C . PRO A 1 97 ? -13.621 -1.615 12.680 1.00 75.94 97 PRO A C 1
ATOM 789 O O . PRO A 1 97 ? -14.457 -0.968 13.325 1.00 75.94 97 PRO A O 1
ATOM 792 N N . ARG A 1 98 ? -13.791 -2.909 12.399 1.00 70.62 98 ARG A N 1
ATOM 793 C CA . ARG A 1 98 ? -14.779 -3.736 13.101 1.00 70.62 98 ARG A CA 1
ATOM 794 C C . ARG A 1 98 ? -14.361 -3.777 14.568 1.00 70.62 98 ARG A C 1
ATOM 796 O O . ARG A 1 98 ? -13.190 -4.008 14.850 1.00 70.62 98 ARG A O 1
ATOM 803 N N . GLU A 1 99 ? -15.298 -3.490 15.459 1.00 67.19 99 GLU A N 1
ATOM 804 C CA . GLU A 1 99 ? -15.083 -3.716 16.884 1.00 67.19 99 GLU A CA 1
ATOM 805 C C . GLU A 1 99 ? -15.144 -5.225 17.102 1.00 67.19 99 GLU A C 1
ATOM 807 O O . GLU A 1 99 ? -16.062 -5.901 16.633 1.00 67.19 99 GLU A O 1
ATOM 812 N N . ASP A 1 100 ? -14.104 -5.749 17.722 1.00 57.91 100 ASP A N 1
ATOM 813 C CA . ASP A 1 100 ? -14.021 -7.104 18.216 1.00 57.91 100 ASP A CA 1
ATOM 814 C C . ASP A 1 100 ? -15.077 -7.307 19.308 1.00 57.91 100 ASP A C 1
ATOM 816 O O . ASP A 1 100 ? -15.321 -6.448 20.159 1.00 57.91 100 ASP A O 1
ATOM 820 N N . VAL A 1 101 ? -15.788 -8.433 19.229 1.00 56.75 101 VAL A N 1
ATOM 821 C CA . VAL A 1 101 ? -16.791 -8.804 20.225 1.00 56.75 101 VAL A CA 1
ATOM 822 C C . VAL A 1 101 ? -16.031 -9.160 21.497 1.00 56.75 101 VAL A C 1
ATOM 824 O O . VAL A 1 101 ? -15.560 -10.283 21.652 1.00 56.75 101 VAL A O 1
ATOM 827 N N . VAL A 1 102 ? -15.874 -8.194 22.399 1.00 54.44 102 VAL A N 1
ATOM 828 C CA . VAL A 1 102 ? -15.369 -8.464 23.743 1.00 54.44 102 VAL A CA 1
ATOM 829 C C . VAL A 1 102 ? -16.404 -9.353 24.430 1.00 54.44 102 VAL A C 1
ATOM 831 O O . VAL A 1 102 ? -17.488 -8.888 24.791 1.00 54.44 102 VAL A O 1
ATOM 834 N N . HIS A 1 103 ? -16.096 -10.642 24.589 1.00 47.88 103 HIS A N 1
ATOM 835 C CA . HIS A 1 103 ? -16.870 -11.527 25.454 1.00 47.88 103 HIS A CA 1
ATOM 836 C C . HIS A 1 103 ? -16.674 -11.058 26.897 1.00 47.88 103 HIS A C 1
ATOM 838 O O . HIS A 1 103 ? -15.737 -11.454 27.583 1.00 47.88 103 HIS A O 1
ATOM 844 N N . SER A 1 104 ? -17.549 -10.163 27.354 1.00 48.47 104 SER A N 1
ATOM 845 C CA . SER A 1 104 ? -17.673 -9.882 28.776 1.00 48.47 104 SER A CA 1
ATOM 846 C C . SER A 1 104 ? -18.269 -11.124 29.424 1.00 48.47 104 SER A C 1
ATOM 848 O O . SER A 1 104 ? -19.418 -11.468 29.155 1.00 48.47 104 SER A O 1
ATOM 850 N N . GLU A 1 105 ? -17.487 -11.808 30.256 1.00 58.22 105 GLU A N 1
ATOM 851 C CA . GLU A 1 105 ? -17.940 -13.017 30.944 1.00 58.22 105 GLU A CA 1
ATOM 852 C C . GLU A 1 105 ? -19.150 -12.741 31.861 1.00 58.22 105 GLU A C 1
ATOM 854 O O . GLU A 1 105 ? -19.847 -13.686 32.191 1.00 58.22 105 GLU A O 1
ATOM 859 N N . ASN A 1 106 ? -19.475 -11.480 32.217 1.00 58.16 106 ASN A N 1
ATOM 860 C CA . ASN A 1 106 ? -20.631 -11.137 33.068 1.00 58.16 106 ASN A CA 1
ATOM 861 C C . ASN A 1 106 ? -21.175 -9.685 32.887 1.00 58.16 106 ASN A C 1
ATOM 863 O O . ASN A 1 106 ? -21.200 -8.913 33.847 1.00 58.16 106 ASN A O 1
ATOM 867 N N . GLY A 1 107 ? -21.646 -9.272 31.697 1.00 60.34 107 GLY A N 1
ATOM 868 C CA . GLY A 1 107 ? -22.295 -7.952 31.514 1.00 60.34 107 GLY A CA 1
ATOM 869 C C . GLY A 1 107 ? -23.100 -7.804 30.207 1.00 60.34 107 GLY A C 1
ATOM 870 O O . GLY A 1 107 ? -22.786 -8.485 29.233 1.00 60.34 107 GLY A O 1
ATOM 871 N N . PRO A 1 108 ? -24.156 -6.959 30.145 1.00 51.31 108 PRO A N 1
ATOM 872 C CA . PRO A 1 108 ? -25.110 -6.975 29.032 1.00 51.31 108 PRO A CA 1
ATOM 873 C C . PRO A 1 108 ? -24.483 -6.499 27.706 1.00 51.31 108 PRO A C 1
ATOM 875 O O . PRO A 1 108 ? -23.958 -5.390 27.619 1.00 51.31 108 PRO A O 1
ATOM 878 N N . GLU A 1 109 ? -24.597 -7.329 26.659 1.00 54.50 109 GLU A N 1
ATOM 879 C CA . GLU A 1 109 ? -24.075 -7.171 25.281 1.00 54.50 109 GLU A CA 1
ATOM 880 C C . GLU A 1 109 ? -24.662 -5.978 24.471 1.00 54.50 109 GLU A C 1
ATOM 882 O O . GLU A 1 109 ? -25.116 -6.132 23.336 1.00 54.50 109 GLU A O 1
ATOM 887 N N . GLN A 1 110 ? -24.727 -4.770 25.026 1.00 49.69 110 GLN A N 1
ATOM 888 C CA . GLN A 1 110 ? -25.583 -3.711 24.464 1.00 49.69 110 GLN A CA 1
ATOM 889 C C . GLN A 1 110 ? -24.866 -2.796 23.449 1.00 49.69 110 GLN A C 1
ATOM 891 O O . GLN A 1 110 ? -25.490 -2.336 22.493 1.00 49.69 110 GLN A O 1
ATOM 896 N N . LEU A 1 111 ? -23.555 -2.547 23.591 1.00 53.38 111 LEU A N 1
ATOM 897 C CA . LEU A 1 111 ? -22.852 -1.561 22.747 1.00 53.38 111 LEU A CA 1
ATOM 898 C C . LEU A 1 111 ? -22.431 -2.120 21.368 1.00 53.38 111 LEU A C 1
ATOM 900 O O . LEU A 1 111 ? -22.515 -1.419 20.361 1.00 53.38 111 LEU A O 1
ATOM 904 N N . SER A 1 112 ? -22.040 -3.400 21.307 1.00 50.47 112 SER A N 1
ATOM 905 C CA . SER A 1 112 ? -21.519 -4.057 20.091 1.00 50.47 112 SER A CA 1
ATOM 906 C C . SER A 1 112 ? -22.623 -4.439 19.087 1.00 50.4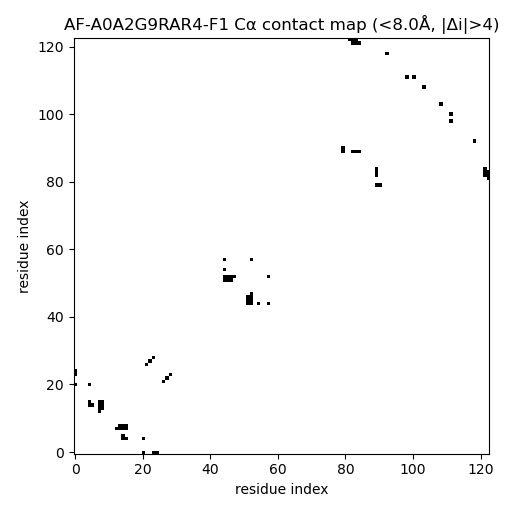7 112 SER A C 1
ATOM 908 O O . SER A 1 112 ? -22.491 -4.193 17.883 1.00 50.47 112 SER A O 1
ATOM 910 N N . LYS A 1 113 ? -23.767 -4.960 19.565 1.00 50.12 113 LYS A N 1
ATOM 911 C CA . LYS A 1 113 ? -24.897 -5.367 18.704 1.00 50.12 113 LYS A CA 1
ATOM 912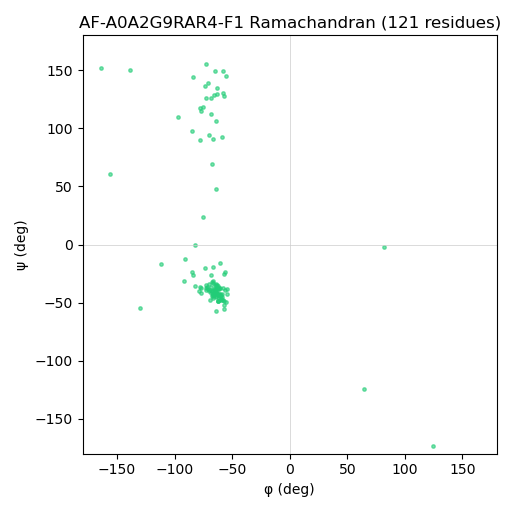 C C . LYS A 1 113 ? -25.552 -4.182 17.984 1.00 50.12 113 LYS A C 1
ATOM 914 O O . LYS A 1 113 ? -25.872 -4.301 16.806 1.00 50.12 113 LYS A O 1
ATOM 919 N N . SER A 1 114 ? -25.684 -3.029 18.645 1.00 50.66 114 SER A N 1
ATOM 920 C CA . SER A 1 114 ? -26.278 -1.815 18.056 1.00 50.66 114 SER A CA 1
ATOM 921 C C . SER A 1 114 ? -25.453 -1.255 16.885 1.00 50.66 114 SER A C 1
ATOM 923 O O . SER A 1 114 ? -26.005 -0.872 15.851 1.00 50.66 114 SER A O 1
ATOM 925 N N . ASN A 1 115 ? -24.120 -1.267 16.998 1.00 54.75 115 ASN A N 1
ATOM 926 C CA . ASN A 1 115 ? -23.225 -0.778 15.946 1.00 54.75 115 ASN A CA 1
ATOM 927 C C . ASN A 1 115 ? -23.073 -1.769 14.780 1.00 54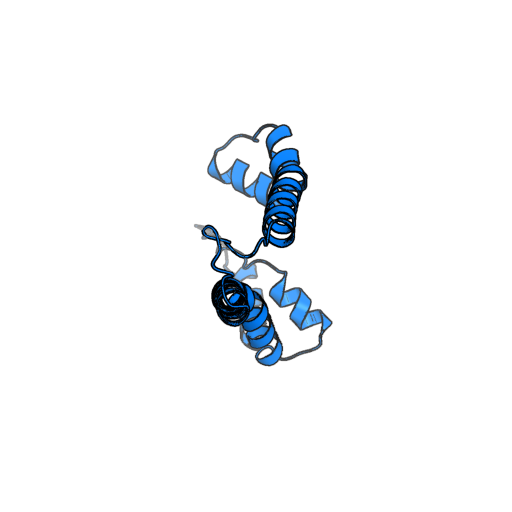.75 115 ASN A C 1
ATOM 929 O O . ASN A 1 115 ? -23.016 -1.338 13.626 1.00 54.75 115 ASN A O 1
ATOM 933 N N . SER A 1 116 ? -23.038 -3.079 15.052 1.00 54.94 116 SER A N 1
ATOM 934 C CA . SER A 1 116 ? -23.029 -4.106 13.998 1.00 54.94 116 SER A CA 1
ATOM 935 C C . SER A 1 116 ? -24.349 -4.150 13.228 1.00 54.94 116 SER A C 1
ATOM 937 O O . SER A 1 116 ? -24.310 -4.111 12.003 1.00 54.94 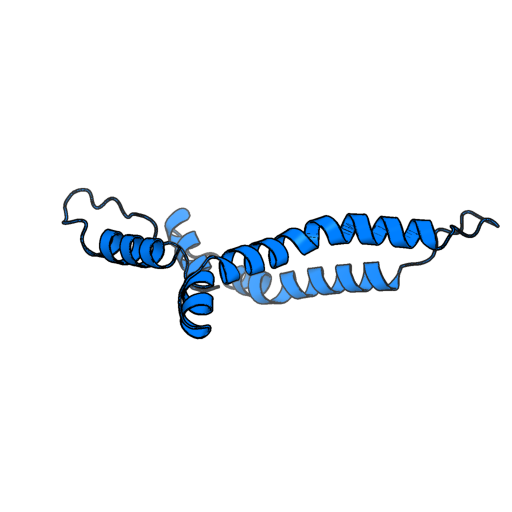116 SER A O 1
ATOM 939 N N . ALA A 1 117 ? -25.501 -4.097 13.906 1.00 57.62 117 ALA A N 1
ATOM 940 C CA . ALA A 1 117 ? -26.812 -4.048 13.250 1.00 57.62 117 ALA A CA 1
ATOM 941 C C . ALA A 1 117 ? -26.994 -2.779 12.395 1.00 57.62 117 ALA A C 1
ATOM 943 O O . ALA A 1 117 ? -27.535 -2.841 11.293 1.00 57.62 117 ALA A O 1
ATOM 944 N N . ASN A 1 118 ? -26.481 -1.628 12.852 1.00 58.31 118 ASN A N 1
ATOM 945 C CA . ASN A 1 118 ? -26.441 -0.417 12.028 1.00 58.31 118 ASN A CA 1
ATOM 946 C C . ASN A 1 118 ? -25.537 -0.591 10.801 1.00 58.31 118 ASN A C 1
ATOM 948 O O . ASN A 1 118 ? -25.925 -0.179 9.716 1.00 58.31 118 ASN A O 1
ATOM 952 N N . LYS A 1 119 ? -24.353 -1.209 10.937 1.00 60.53 119 LYS A N 1
ATOM 953 C CA . LYS A 1 119 ? -23.462 -1.489 9.795 1.00 60.53 119 LYS A CA 1
ATOM 954 C C . LYS A 1 119 ? -24.098 -2.453 8.791 1.00 60.53 119 LYS A C 1
ATOM 956 O O . LYS A 1 119 ? -23.945 -2.222 7.599 1.00 60.53 119 LYS A O 1
ATOM 961 N N . GLU A 1 120 ? -24.826 -3.469 9.248 1.00 63.59 120 GLU A N 1
ATOM 962 C CA . GLU A 1 120 ? -25.586 -4.385 8.384 1.00 63.59 120 GLU A CA 1
ATOM 963 C C . GLU A 1 120 ? -26.743 -3.686 7.664 1.00 63.59 120 GLU A C 1
ATOM 965 O O . GLU A 1 120 ? -27.001 -3.987 6.505 1.00 63.59 120 GLU A O 1
ATOM 970 N N . ALA A 1 121 ? -27.376 -2.687 8.286 1.00 59.00 121 ALA A N 1
ATOM 971 C CA . ALA A 1 121 ? -28.405 -1.872 7.637 1.00 59.00 121 ALA A CA 1
ATOM 972 C C . ALA A 1 121 ? -27.869 -0.983 6.492 1.00 59.00 121 ALA A C 1
ATOM 974 O O . ALA A 1 121 ? -28.652 -0.524 5.657 1.00 59.00 121 ALA A O 1
ATOM 975 N N . TYR A 1 122 ? -26.553 -0.728 6.443 1.00 57.62 122 TYR A N 1
ATOM 976 C CA . TYR A 1 122 ? -25.904 0.012 5.354 1.00 57.62 122 TYR A CA 1
ATOM 977 C C . TYR A 1 122 ? -25.397 -0.880 4.212 1.00 57.62 122 TYR A C 1
ATOM 979 O O . TYR A 1 122 ? -25.028 -0.322 3.176 1.00 57.62 122 TYR A O 1
ATOM 987 N N . ILE A 1 123 ? -25.351 -2.207 4.387 1.00 57.19 123 ILE A N 1
ATOM 988 C CA . ILE A 1 123 ? -24.903 -3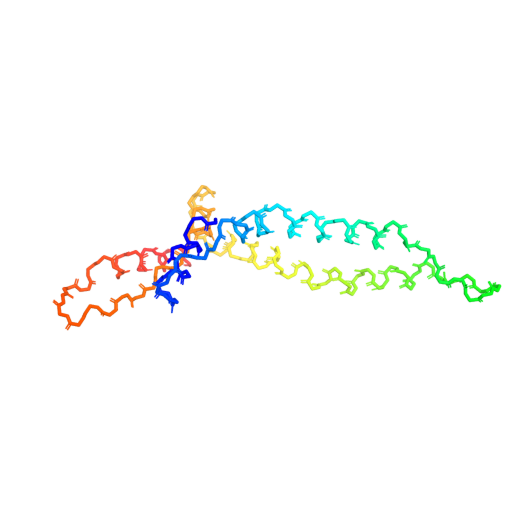.178 3.370 1.00 57.19 123 ILE A CA 1
ATOM 989 C C . ILE A 1 123 ? -26.061 -3.545 2.424 1.00 57.19 123 ILE A C 1
ATOM 991 O O . ILE A 1 123 ? -27.250 -3.493 2.820 1.00 57.19 123 ILE A O 1
#

InterPro domains:
  IPR000175 Sodium:neurotransmitter symporter [PF00209] (2-82)
  IPR000175 Sodium:neurotransmitter symporter [PS50267] (1-85)
  IPR000175 Sodium:neurotransmitter symporter [PTHR11616] (1-99)
  IPR037272 Sodium:neurotransmitter symporter superfamily [SSF161070] (2-80)

Secondary structure (DSSP, 8-state):
-HHHHHHHHHHHSSPPPHHHHHIIIIIHHHHHHHHHHHHHHT-----BTTB---HHHHHHHHHHHHHHHHHHHHHHHHHHHHS-S-HHHHHHHHHSPPPP----TTS--HHHHHHHHHHHHT-

Organism: Aquarana catesbeiana (NCBI:txid8400)

Mean predicted aligned error: 11.97 Å

Radius of gyration: 22.59 Å; Cα contacts (8 Å, |Δi|>4): 42; chains: 1; bounding box: 51×24×63 Å

Sequence (123 aa):
VNRFYDNIEEMVGYRPCLWWKLCWSFFTPIIVAGVFIFSAVQMTPLTMGDYVFPAWGQGVGWFMALSSMVLIPGYMIYMFVTLKGSLKQRLQVMIQPREDVVHSENGPEQLSKSNSANKEAYI